Protein AF-A0A6M3X4H4-F1 (afdb_monomer_lite)

Radius of gyration: 15.51 Å; chains: 1; bounding box: 50×35×35 Å

Secondary structure (DSSP, 8-state):
----PPTT-EEEETTEEEEEES---TTPPBP--SEEEE-SSSS-EEEEE-TTEEEEEPPTT-SSEEEEEEEEEEEEEEEE-TTT--B-SSS--EEEEEEEEEEEEPPP--HHHHHHHHH--

Foldseek 3Di:
DDDDDDAQDWDDDQQKIKGFDPDDDPPFDWDPAQFQDDDPPFQKTKGKADDQKTWTADPPPPPFFGIKIQAQAKIKTAIAGNVPRHGPPPGDIDIDGGGIITIGGHDDDDPVVVVVVVVVD

Structure (mmCIF, N/CA/C/O backbone):
data_AF-A0A6M3X4H4-F1
#
_entry.id   AF-A0A6M3X4H4-F1
#
loop_
_atom_site.group_PDB
_atom_site.id
_atom_site.type_symbol
_atom_site.label_atom_id
_atom_site.label_alt_id
_atom_site.label_comp_id
_atom_site.label_asym_id
_atom_site.label_entity_id
_atom_site.label_seq_id
_atom_site.pdbx_PDB_ins_code
_atom_site.Cartn_x
_atom_site.Cartn_y
_atom_site.Cartn_z
_atom_site.occupancy
_atom_site.B_iso_or_equiv
_atom_site.auth_seq_id
_atom_site.auth_comp_id
_atom_site.auth_asym_id
_atom_site.auth_atom_id
_atom_site.pdbx_PDB_model_num
ATOM 1 N N . MET A 1 1 ? -21.745 -3.053 -8.195 1.00 44.62 1 MET A N 1
ATOM 2 C CA . MET A 1 1 ? -21.649 -4.230 -7.301 1.00 44.62 1 MET A CA 1
ATOM 3 C C . MET A 1 1 ? -20.704 -3.868 -6.159 1.00 44.62 1 MET A C 1
ATOM 5 O O . MET A 1 1 ? -19.577 -3.501 -6.449 1.00 44.62 1 MET A O 1
ATOM 9 N N . LYS A 1 2 ? 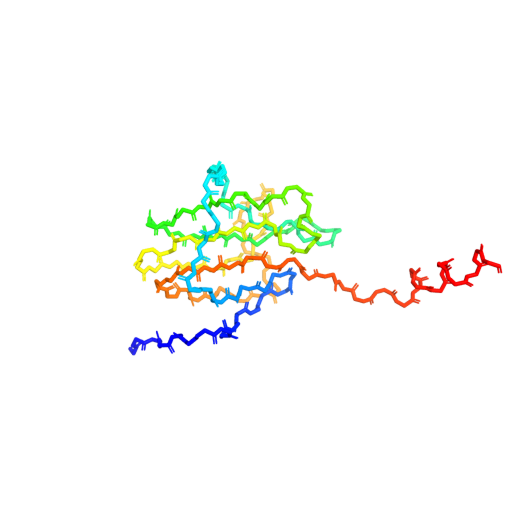-21.147 -3.848 -4.891 1.00 49.22 2 LYS A N 1
ATOM 10 C CA . LYS A 1 2 ? -20.246 -3.573 -3.752 1.00 49.22 2 LYS A CA 1
ATOM 11 C C . LYS A 1 2 ? -19.467 -4.855 -3.436 1.00 49.22 2 LYS A C 1
ATOM 13 O O . LYS A 1 2 ? -20.079 -5.820 -2.985 1.00 49.22 2 LYS A O 1
ATOM 18 N N . LEU A 1 3 ? -18.160 -4.882 -3.702 1.00 58.66 3 LEU A N 1
ATOM 19 C CA . LEU A 1 3 ? -17.274 -5.969 -3.271 1.00 58.66 3 LEU A CA 1
ATOM 20 C C . LEU A 1 3 ? -17.311 -6.055 -1.735 1.00 58.66 3 LEU A C 1
ATOM 22 O O . LEU A 1 3 ? -17.037 -5.069 -1.054 1.00 58.66 3 LEU A O 1
ATOM 26 N N . LYS A 1 4 ? -17.702 -7.209 -1.181 1.00 62.44 4 LYS A N 1
ATOM 27 C CA . LYS A 1 4 ? -17.718 -7.456 0.269 1.00 62.44 4 LYS A CA 1
ATOM 28 C C . LYS A 1 4 ? -16.486 -8.273 0.649 1.00 62.44 4 LYS A C 1
ATOM 30 O O . LYS A 1 4 ? -16.490 -9.479 0.435 1.00 62.44 4 LYS A O 1
ATOM 35 N N . PHE A 1 5 ? -15.482 -7.621 1.231 1.00 71.19 5 PHE A N 1
ATOM 36 C CA . PHE A 1 5 ? -14.277 -8.283 1.735 1.00 71.19 5 PHE A CA 1
ATOM 37 C C . PHE A 1 5 ? -14.506 -8.866 3.141 1.00 71.19 5 PHE A C 1
ATOM 39 O O . PHE A 1 5 ? -15.019 -8.181 4.036 1.00 71.19 5 PHE A O 1
ATOM 46 N N . LYS A 1 6 ? -14.100 -10.114 3.365 1.00 73.19 6 LYS A N 1
ATOM 47 C CA . LYS A 1 6 ? -14.022 -10.814 4.656 1.00 73.19 6 LYS A CA 1
ATOM 48 C C . LYS A 1 6 ? -12.597 -10.749 5.220 1.00 73.19 6 LYS A C 1
ATOM 50 O O . LYS A 1 6 ? -11.656 -10.403 4.518 1.00 73.19 6 LYS A O 1
ATOM 55 N N . LYS A 1 7 ? -12.44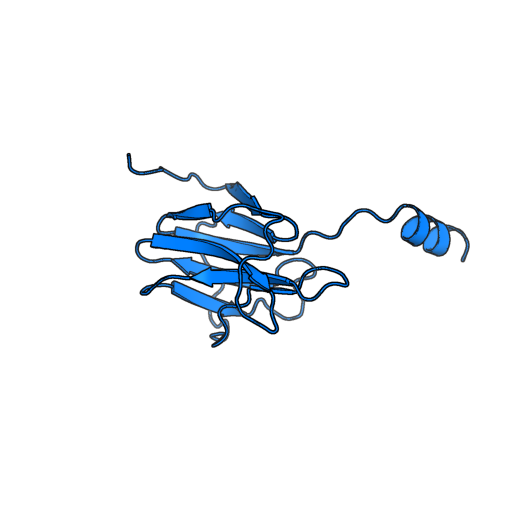7 -10.983 6.528 1.00 69.00 7 LYS A N 1
ATOM 56 C CA . LYS A 1 7 ? -11.123 -11.024 7.174 1.00 69.00 7 LYS A CA 1
ATOM 57 C C . LYS A 1 7 ? -10.259 -12.091 6.496 1.00 69.00 7 LYS A C 1
ATOM 59 O O . LYS A 1 7 ? -10.755 -13.193 6.277 1.00 69.00 7 LYS A O 1
ATOM 64 N N . GLY A 1 8 ? -9.005 -11.757 6.197 1.00 70.62 8 GLY A N 1
ATOM 65 C CA . GLY A 1 8 ? -8.101 -12.638 5.454 1.00 70.62 8 GLY A CA 1
ATOM 66 C C . GLY A 1 8 ? -8.302 -12.618 3.937 1.00 70.62 8 GLY A C 1
ATOM 67 O O . GLY A 1 8 ? -7.557 -13.291 3.233 1.00 70.62 8 GLY A O 1
ATOM 68 N N . ASP A 1 9 ? -9.263 -11.845 3.414 1.00 83.56 9 ASP A N 1
ATOM 69 C CA . ASP A 1 9 ? -9.307 -11.576 1.979 1.00 83.56 9 ASP A CA 1
ATOM 70 C C . ASP A 1 9 ? -8.082 -10.747 1.602 1.00 83.56 9 ASP A C 1
ATOM 7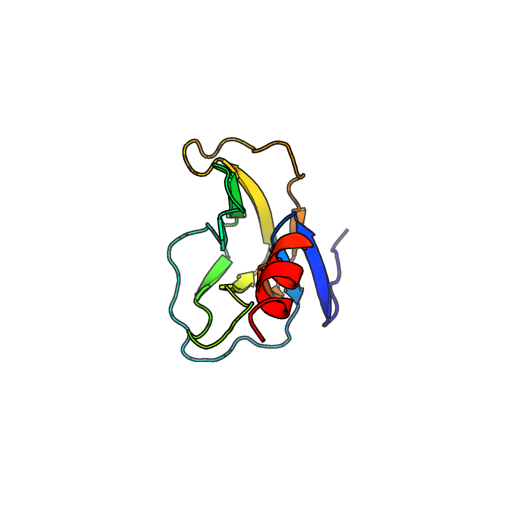2 O O . ASP A 1 9 ? -7.799 -9.704 2.210 1.00 83.56 9 ASP A O 1
ATOM 76 N N . CYS A 1 10 ? -7.385 -11.225 0.577 1.00 88.75 10 CYS A N 1
ATOM 77 C CA . CYS A 1 10 ? -6.150 -10.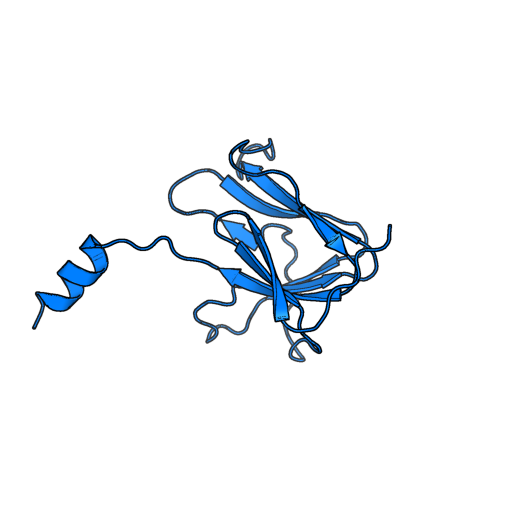635 0.111 1.00 88.75 10 CYS A CA 1
ATOM 78 C C . CYS A 1 10 ? -6.289 -10.091 -1.307 1.00 88.75 10 CYS A C 1
ATOM 80 O O . CYS A 1 10 ? -6.933 -10.694 -2.168 1.00 88.75 10 CYS A O 1
ATOM 82 N N . VAL A 1 11 ? -5.618 -8.975 -1.560 1.00 91.19 11 VAL A N 1
ATOM 83 C CA . VAL A 1 11 ? -5.401 -8.424 -2.896 1.00 91.19 11 VAL A CA 1
ATOM 84 C C . VAL A 1 11 ? -3.907 -8.368 -3.137 1.00 91.19 11 VAL A C 1
ATOM 86 O O . VAL A 1 11 ? -3.177 -7.787 -2.341 1.00 91.19 11 VAL A O 1
ATOM 89 N N . ARG A 1 12 ? -3.462 -8.965 -4.240 1.00 92.25 12 ARG A N 1
ATOM 90 C CA . ARG A 1 12 ? -2.060 -8.963 -4.645 1.00 92.25 12 ARG A CA 1
ATOM 91 C C . ARG A 1 12 ? -1.864 -8.096 -5.878 1.00 92.25 12 ARG A C 1
ATOM 93 O O . ARG A 1 12 ? -2.606 -8.240 -6.847 1.00 92.25 12 ARG A O 1
ATOM 100 N N . GLN A 1 13 ? -0.820 -7.280 -5.864 1.00 90.50 13 GLN A N 1
ATOM 101 C CA . GLN A 1 13 ? -0.288 -6.602 -7.036 1.00 90.50 13 GLN A CA 1
ATOM 102 C C . GLN A 1 13 ? 1.237 -6.676 -6.956 1.00 90.50 13 GLN A C 1
ATOM 104 O O . GLN A 1 13 ? 1.820 -5.974 -6.142 1.00 90.50 13 GLN A O 1
ATOM 109 N N . GLY A 1 14 ? 1.864 -7.547 -7.753 1.00 88.81 14 GLY A N 1
ATOM 110 C CA . GLY A 1 14 ? 3.324 -7.706 -7.779 1.00 88.81 14 GLY A CA 1
ATOM 111 C C . GLY A 1 14 ? 3.923 -7.995 -6.404 1.00 88.81 14 GLY A C 1
ATOM 112 O O . GLY A 1 14 ? 3.670 -9.067 -5.836 1.00 88.81 14 GLY A O 1
ATOM 113 N N . ASP A 1 15 ? 4.650 -6.996 -5.901 1.00 90.38 15 ASP A N 1
ATOM 114 C CA . ASP A 1 15 ? 5.437 -7.001 -4.664 1.00 90.38 15 ASP A CA 1
ATOM 115 C C . ASP A 1 15 ? 4.607 -6.634 -3.426 1.00 90.38 15 ASP A C 1
ATOM 117 O O . ASP A 1 15 ? 5.120 -6.584 -2.306 1.00 90.38 15 ASP A O 1
ATOM 121 N N . VAL A 1 16 ? 3.313 -6.356 -3.603 1.00 93.69 16 VAL A N 1
ATOM 122 C CA . VAL A 1 16 ? 2.401 -5.984 -2.520 1.00 93.69 16 VAL A CA 1
ATOM 123 C C . VAL A 1 16 ? 1.259 -6.976 -2.390 1.00 93.69 16 VAL A C 1
ATOM 125 O O . VAL A 1 16 ? 0.532 -7.269 -3.342 1.00 93.69 16 VAL A O 1
ATOM 128 N N . LEU A 1 17 ? 1.039 -7.416 -1.152 1.00 95.00 17 LEU A N 1
ATOM 129 C CA . LEU A 1 17 ? -0.153 -8.125 -0.715 1.00 95.00 17 LEU A CA 1
ATOM 130 C C . LEU A 1 17 ? -0.879 -7.289 0.347 1.00 95.00 17 LEU A C 1
ATOM 132 O O . LEU A 1 17 ? -0.374 -7.077 1.447 1.00 95.00 17 LEU A O 1
ATOM 136 N N . LEU A 1 18 ? -2.085 -6.827 0.030 1.00 96.06 18 LEU A N 1
ATOM 137 C CA . LEU A 1 18 ? -2.995 -6.214 0.992 1.00 96.06 18 LEU A CA 1
ATOM 138 C C . LEU A 1 18 ? -3.859 -7.299 1.617 1.00 96.06 18 LEU A C 1
ATOM 140 O O . LEU A 1 18 ? -4.626 -7.945 0.909 1.00 96.06 18 LEU A O 1
ATOM 144 N N . GLU A 1 19 ? -3.785 -7.467 2.931 1.00 95.44 19 GLU A N 1
ATOM 145 C CA . GLU A 1 19 ? -4.665 -8.374 3.673 1.00 95.44 19 GLU A CA 1
ATOM 146 C C . GLU A 1 19 ? -5.605 -7.553 4.552 1.00 95.44 19 GLU A C 1
ATOM 148 O O . GLU A 1 19 ? -5.159 -6.701 5.329 1.00 95.44 19 GLU A O 1
ATOM 153 N N . LYS A 1 20 ? -6.913 -7.810 4.450 1.00 94.88 20 LYS A N 1
ATOM 154 C CA . LYS A 1 20 ? -7.895 -7.161 5.324 1.00 94.88 20 LYS A CA 1
ATOM 155 C C . LYS A 1 20 ? -7.706 -7.609 6.777 1.00 94.88 20 LYS A C 1
ATOM 157 O O . LYS A 1 20 ? -7.752 -8.806 7.074 1.00 94.88 20 LYS A O 1
ATOM 162 N N . VAL A 1 21 ? -7.638 -6.638 7.685 1.00 94.38 21 VAL A N 1
ATOM 163 C CA . VAL A 1 21 ? -7.549 -6.838 9.140 1.00 94.38 21 VAL A CA 1
ATOM 164 C C . VAL A 1 21 ? -8.770 -6.255 9.852 1.00 94.38 21 VAL A C 1
ATOM 166 O O . VAL A 1 21 ? -9.446 -5.375 9.326 1.00 94.38 21 VAL A O 1
ATOM 169 N N . ASP A 1 22 ? -9.073 -6.752 11.053 1.00 93.69 22 ASP A N 1
ATOM 170 C CA . ASP A 1 22 ? -10.176 -6.203 11.859 1.00 93.69 22 ASP A CA 1
ATOM 171 C C . ASP A 1 22 ? -9.788 -4.867 12.500 1.00 93.69 22 ASP A C 1
ATOM 173 O O . ASP A 1 22 ? -10.614 -3.959 12.621 1.00 93.69 22 ASP A O 1
ATOM 177 N N . ASP A 1 23 ? -8.520 -4.743 12.898 1.00 93.88 23 ASP A N 1
ATOM 178 C CA . ASP A 1 23 ? -8.007 -3.549 13.546 1.00 93.88 23 ASP A CA 1
ATOM 179 C C . ASP A 1 23 ? -6.555 -3.250 13.172 1.00 93.88 23 ASP A C 1
ATOM 181 O O . ASP A 1 23 ? -5.805 -4.140 12.765 1.00 93.88 23 ASP A O 1
ATOM 185 N N . ILE A 1 24 ? -6.188 -1.977 13.307 1.00 94.62 24 ILE A N 1
ATOM 186 C CA . ILE A 1 24 ? -4.832 -1.470 13.095 1.00 94.62 24 ILE A CA 1
ATOM 187 C C . ILE A 1 24 ? -4.226 -1.196 14.476 1.00 94.62 24 ILE A C 1
ATOM 189 O O . ILE A 1 24 ? -4.925 -0.643 15.328 1.00 94.62 24 ILE A O 1
ATOM 193 N N . PRO A 1 25 ? -2.951 -1.554 14.724 1.00 92.62 25 PRO A N 1
ATOM 194 C CA . PRO A 1 25 ? -2.283 -1.218 15.976 1.00 92.62 25 PRO A CA 1
ATOM 195 C C . PRO A 1 25 ? -2.405 0.273 16.319 1.00 92.62 25 PRO A C 1
ATOM 197 O O . PRO A 1 25 ? -2.321 1.140 15.450 1.00 92.62 25 PRO A O 1
ATOM 200 N N . SER A 1 26 ? -2.594 0.583 17.600 1.00 88.75 26 SER A N 1
ATOM 201 C CA . SER A 1 26 ? -2.658 1.969 18.057 1.00 88.75 26 SER A CA 1
ATOM 202 C C . SER A 1 26 ? -1.274 2.628 18.044 1.00 88.75 26 SER A C 1
ATOM 204 O O . SER A 1 26 ? -0.245 1.961 18.137 1.00 88.75 26 SER A O 1
ATOM 206 N N . ASN A 1 27 ? -1.253 3.963 17.966 1.00 89.25 27 ASN A N 1
ATOM 207 C CA . ASN A 1 27 ? -0.041 4.794 18.038 1.00 89.25 27 ASN A CA 1
ATOM 208 C C . ASN A 1 27 ? 0.957 4.623 16.879 1.00 89.25 27 ASN A C 1
ATOM 210 O O . ASN A 1 27 ? 2.131 4.968 17.025 1.00 89.25 27 ASN A O 1
ATOM 214 N N . LEU A 1 28 ? 0.507 4.126 15.726 1.00 93.38 28 LEU A N 1
ATOM 215 C CA . LEU A 1 28 ? 1.316 4.169 14.511 1.00 93.38 28 LEU A CA 1
ATOM 216 C C . LEU A 1 28 ? 1.434 5.604 13.992 1.00 93.38 28 LEU A C 1
ATOM 218 O O . LEU A 1 28 ? 0.518 6.419 14.132 1.00 93.38 28 LEU A O 1
ATOM 222 N N . LYS A 1 29 ? 2.582 5.909 13.391 1.00 94.50 29 LYS A N 1
ATOM 223 C CA . LYS A 1 29 ? 2.837 7.215 12.786 1.00 94.50 29 LYS A CA 1
ATOM 224 C C . LYS A 1 29 ? 2.157 7.288 11.428 1.00 94.50 29 LYS A C 1
ATOM 226 O O . LYS A 1 29 ? 2.193 6.321 10.669 1.00 94.50 29 LYS A O 1
ATOM 231 N N . LYS A 1 30 ? 1.564 8.441 11.120 1.00 95.19 30 LYS A N 1
ATOM 232 C CA . LYS A 1 30 ? 1.077 8.728 9.770 1.00 95.19 30 LYS A CA 1
ATOM 233 C C . LYS A 1 30 ? 2.258 8.808 8.813 1.00 95.19 30 LYS A C 1
ATOM 235 O O . LYS A 1 30 ? 3.272 9.423 9.137 1.00 95.19 30 LYS A O 1
ATOM 240 N N . HIS A 1 31 ? 2.097 8.174 7.661 1.00 94.31 31 HIS A N 1
ATOM 241 C CA . HIS A 1 31 ? 3.021 8.261 6.549 1.00 94.31 31 HIS A CA 1
ATOM 242 C C . HIS A 1 31 ? 2.417 9.193 5.497 1.00 94.31 31 HIS A C 1
ATOM 244 O O . HIS A 1 31 ? 1.300 8.972 5.035 1.00 94.31 31 HIS A O 1
ATOM 250 N N . GLU A 1 32 ? 3.137 10.254 5.144 1.00 92.19 32 GLU A N 1
ATOM 251 C CA . GLU A 1 32 ? 2.630 11.277 4.217 1.00 92.19 32 GLU A CA 1
ATOM 252 C C . GLU A 1 32 ? 2.664 10.810 2.753 1.00 92.19 32 GLU A C 1
ATOM 254 O O . GLU A 1 32 ? 1.922 11.317 1.912 1.00 92.19 32 GLU A O 1
ATOM 259 N N . SER A 1 33 ? 3.518 9.835 2.428 1.00 93.88 33 SER A N 1
ATOM 260 C CA . SER A 1 33 ? 3.630 9.305 1.070 1.00 93.88 33 SER A CA 1
ATOM 261 C C . SER A 1 33 ? 2.526 8.299 0.755 1.00 93.88 33 SER A C 1
ATOM 263 O O . SER A 1 33 ? 2.106 7.511 1.604 1.00 93.88 33 SER A O 1
ATOM 265 N N . ARG A 1 34 ? 2.107 8.271 -0.513 1.00 95.50 34 ARG A N 1
ATOM 266 C CA . ARG A 1 34 ? 1.233 7.221 -1.060 1.00 95.50 34 ARG A CA 1
ATOM 267 C C . ARG A 1 34 ? 1.993 5.992 -1.545 1.00 95.50 34 ARG A C 1
ATOM 269 O O . ARG A 1 34 ? 1.366 4.967 -1.805 1.00 95.50 34 ARG A O 1
ATOM 276 N N . LEU A 1 35 ? 3.319 6.075 -1.647 1.00 95.69 35 LEU A N 1
ATOM 277 C CA . LEU A 1 35 ? 4.167 4.937 -1.988 1.00 95.69 35 LEU A CA 1
ATOM 278 C C . LEU A 1 35 ? 4.173 3.930 -0.834 1.00 95.69 35 LEU A C 1
ATOM 280 O O . LEU A 1 35 ? 4.666 4.226 0.250 1.00 95.69 35 LEU A O 1
ATOM 284 N N . LEU A 1 36 ? 3.662 2.729 -1.087 1.00 95.06 36 LEU A N 1
ATOM 285 C CA . LEU A 1 36 ? 3.622 1.646 -0.110 1.00 95.06 36 LEU A CA 1
ATOM 286 C C . LEU A 1 36 ? 4.889 0.800 -0.132 1.00 95.06 36 LEU A C 1
ATOM 288 O O . LEU A 1 36 ? 5.455 0.497 0.916 1.00 95.06 36 LEU A O 1
ATOM 292 N N . VAL A 1 37 ? 5.303 0.389 -1.329 1.00 93.69 37 VAL A N 1
ATOM 293 C CA . VAL A 1 37 ? 6.475 -0.456 -1.562 1.00 93.69 37 VAL A CA 1
ATOM 294 C C . VAL A 1 37 ? 7.106 -0.022 -2.879 1.00 93.69 37 VAL A C 1
ATOM 296 O O . VAL A 1 37 ? 6.428 0.028 -3.904 1.00 93.69 37 VAL A O 1
ATOM 299 N N . ALA A 1 38 ? 8.400 0.294 -2.847 1.00 91.56 38 ALA A N 1
ATOM 300 C CA . ALA A 1 38 ? 9.218 0.379 -4.052 1.00 91.56 38 ALA A CA 1
ATOM 301 C C . ALA A 1 38 ? 9.585 -1.042 -4.493 1.00 91.56 38 ALA A C 1
ATOM 303 O O . ALA A 1 38 ? 10.042 -1.833 -3.654 1.00 91.56 38 ALA A O 1
ATOM 304 N N . GLY A 1 39 ? 9.360 -1.354 -5.768 1.00 83.75 39 GLY A N 1
ATOM 305 C CA . GLY A 1 39 ? 9.600 -2.701 -6.269 1.00 83.75 39 GLY A CA 1
ATOM 306 C C . GLY A 1 39 ? 11.081 -3.035 -6.397 1.00 83.75 39 GLY A C 1
ATOM 307 O O . GLY A 1 39 ? 11.962 -2.177 -6.260 1.00 83.75 39 GLY A O 1
ATOM 308 N N . GLU A 1 40 ? 11.375 -4.318 -6.572 1.00 74.38 40 GLU A N 1
ATOM 309 C CA . GLU A 1 40 ? 12.748 -4.818 -6.527 1.00 74.38 40 GLU A CA 1
ATOM 310 C C . GLU A 1 40 ? 13.526 -4.450 -7.808 1.00 74.38 40 GLU A C 1
ATOM 312 O O . GLU A 1 40 ? 13.261 -4.920 -8.912 1.00 74.38 40 GLU A O 1
ATOM 317 N N . GLY A 1 41 ? 14.523 -3.570 -7.663 1.00 67.56 41 GLY A N 1
ATOM 318 C CA . GLY A 1 41 ? 15.547 -3.322 -8.686 1.00 67.56 41 GLY A CA 1
ATOM 319 C C . GLY A 1 41 ? 15.124 -2.503 -9.915 1.00 67.56 41 GLY A C 1
ATOM 320 O O . GLY A 1 41 ? 15.921 -2.384 -10.848 1.00 67.56 41 GLY A O 1
ATOM 321 N N . ARG A 1 42 ? 13.920 -1.914 -9.946 1.00 75.56 42 ARG A N 1
ATOM 322 C CA . ARG A 1 42 ? 13.436 -1.065 -11.055 1.00 75.56 42 ARG A CA 1
ATOM 323 C C . ARG A 1 42 ? 12.782 0.224 -10.553 1.00 75.56 42 ARG A C 1
ATOM 325 O O . ARG A 1 42 ? 12.371 0.319 -9.403 1.00 75.56 42 ARG A O 1
ATOM 332 N N . ASP A 1 43 ? 12.675 1.221 -11.434 1.00 88.31 43 ASP A N 1
ATOM 333 C CA . ASP A 1 43 ? 11.951 2.479 -11.189 1.00 88.31 43 ASP A CA 1
ATOM 334 C C . ASP A 1 43 ? 10.430 2.261 -11.247 1.00 88.31 43 ASP A C 1
ATOM 336 O O . ASP A 1 43 ? 9.734 2.804 -12.101 1.00 88.31 43 ASP A O 1
ATOM 340 N N . HIS A 1 44 ? 9.912 1.409 -10.366 1.00 90.50 44 HIS A N 1
ATOM 341 C CA . HIS A 1 44 ? 8.484 1.196 -10.185 1.00 90.50 44 HIS A CA 1
ATOM 342 C C . HIS A 1 44 ? 8.125 1.051 -8.704 1.00 90.50 44 HIS A C 1
ATOM 344 O O . HIS A 1 44 ? 8.962 0.742 -7.854 1.00 90.50 44 HIS A O 1
ATOM 350 N N . GLY A 1 45 ? 6.871 1.322 -8.374 1.00 93.75 45 GLY A N 1
ATOM 351 C CA . GLY A 1 45 ? 6.363 1.269 -7.016 1.00 93.75 45 GLY A CA 1
ATOM 352 C C . GLY A 1 45 ? 4.859 1.057 -6.981 1.00 93.75 45 GLY A C 1
ATOM 353 O O . GLY A 1 45 ? 4.139 1.296 -7.955 1.00 93.75 45 GLY A O 1
ATOM 354 N N . HIS A 1 46 ? 4.398 0.604 -5.826 1.00 95.06 46 HIS A N 1
ATOM 355 C CA . HIS A 1 46 ? 2.996 0.357 -5.539 1.00 95.06 46 HIS A CA 1
ATOM 356 C C . HIS A 1 46 ? 2.430 1.500 -4.707 1.00 95.06 46 HIS A C 1
ATOM 358 O O . HIS A 1 46 ? 2.912 1.761 -3.603 1.00 95.06 46 HIS A O 1
ATOM 364 N N . PHE A 1 47 ? 1.405 2.167 -5.226 1.00 96.75 47 PHE A N 1
ATOM 365 C CA . PHE A 1 47 ? 0.836 3.385 -4.657 1.00 96.75 47 PHE A CA 1
ATOM 366 C C . PHE A 1 47 ? -0.618 3.176 -4.250 1.00 96.75 47 PHE A C 1
ATOM 368 O O . PHE A 1 47 ? -1.367 2.497 -4.953 1.00 96.75 47 PHE A O 1
ATOM 375 N N . ILE A 1 48 ? -1.024 3.766 -3.124 1.00 97.44 48 ILE A N 1
ATOM 376 C CA . ILE A 1 48 ? -2.429 3.805 -2.706 1.00 97.44 48 ILE A CA 1
ATOM 377 C C . ILE A 1 48 ? -3.044 5.182 -2.971 1.00 97.44 48 ILE A C 1
ATOM 379 O O . ILE A 1 48 ? -2.754 6.169 -2.291 1.00 97.44 48 ILE A O 1
ATOM 383 N N . GLU A 1 49 ? -3.965 5.232 -3.924 1.00 96.75 49 GLU A N 1
ATOM 384 C CA . GLU A 1 49 ? -4.629 6.464 -4.343 1.00 96.75 49 GLU A CA 1
ATOM 385 C C . GLU A 1 49 ? -6.074 6.521 -3.850 1.00 96.75 49 GLU A C 1
ATOM 387 O O . GLU A 1 49 ? -6.793 5.524 -3.819 1.00 96.75 49 GLU A O 1
ATOM 392 N N . GLY A 1 50 ? -6.510 7.703 -3.416 1.00 93.38 50 GLY A N 1
ATOM 393 C CA . GLY A 1 50 ? -7.856 7.916 -2.885 1.00 93.38 50 GLY A CA 1
ATOM 394 C C . GLY A 1 50 ? -7.929 9.074 -1.895 1.00 93.38 50 GLY A C 1
ATOM 395 O O . GLY A 1 50 ? -6.981 9.329 -1.145 1.00 93.38 50 GLY A O 1
ATOM 396 N N . GLU A 1 51 ? -9.076 9.756 -1.891 1.00 89.12 51 GLU A N 1
ATOM 397 C CA . GLU A 1 51 ? -9.321 10.957 -1.079 1.00 89.12 51 GLU A CA 1
ATOM 398 C C . GLU A 1 51 ? -9.353 10.652 0.429 1.00 89.12 51 GLU A C 1
ATOM 400 O O . GLU A 1 51 ? -8.752 11.380 1.211 1.00 89.12 51 GLU A O 1
ATOM 405 N N . ASP A 1 52 ? -9.981 9.540 0.832 1.00 92.69 52 ASP A N 1
ATOM 406 C CA . ASP A 1 52 ? -10.181 9.166 2.241 1.00 92.69 52 ASP A CA 1
ATOM 407 C C . ASP A 1 52 ? -9.354 7.915 2.622 1.00 92.69 52 ASP A C 1
ATOM 409 O O . ASP A 1 52 ? -9.912 6.860 2.960 1.00 92.69 52 ASP A O 1
ATOM 413 N N . VAL A 1 53 ? -8.022 8.019 2.531 1.00 96.25 53 VAL A N 1
ATOM 414 C CA . VAL A 1 53 ? -7.068 6.952 2.890 1.00 96.25 53 VAL A CA 1
ATOM 415 C C . VAL A 1 53 ? -6.028 7.481 3.866 1.00 96.25 53 VAL A C 1
ATOM 417 O O . VAL A 1 53 ? -5.314 8.432 3.553 1.00 96.25 53 VAL A O 1
ATOM 420 N N . GLU A 1 54 ? -5.901 6.832 5.022 1.00 96.75 54 GLU A N 1
ATOM 421 C CA . GLU A 1 54 ? -4.774 7.056 5.928 1.00 96.75 54 GLU A CA 1
ATOM 422 C C . GLU A 1 54 ? -3.733 5.947 5.755 1.00 96.75 54 GLU A C 1
ATOM 424 O O . GLU A 1 54 ? -4.066 4.761 5.829 1.00 96.75 54 GLU A O 1
ATOM 429 N N . VAL A 1 55 ? -2.476 6.343 5.540 1.00 97.62 55 VAL A N 1
ATOM 430 C CA . VAL A 1 55 ? -1.319 5.443 5.493 1.00 97.62 55 VAL A CA 1
ATOM 431 C C . VAL A 1 55 ? -0.570 5.565 6.815 1.00 97.62 55 VAL A C 1
ATOM 433 O O . VAL A 1 55 ? -0.287 6.668 7.286 1.00 97.62 55 VAL A O 1
ATOM 436 N N . LEU A 1 56 ? -0.282 4.429 7.439 1.00 97.25 56 LEU A N 1
ATOM 437 C CA . LEU A 1 56 ? 0.369 4.343 8.741 1.00 97.25 56 LEU A CA 1
ATOM 438 C C . LEU A 1 56 ? 1.614 3.465 8.626 1.00 97.25 56 LEU A C 1
ATOM 440 O O . LEU A 1 56 ? 1.550 2.376 8.056 1.00 97.25 56 LEU A O 1
ATOM 444 N N . GLU A 1 57 ? 2.738 3.919 9.171 1.00 95.38 57 GLU A N 1
ATOM 445 C CA . GLU A 1 57 ? 3.988 3.152 9.168 1.00 95.38 57 GLU A CA 1
ATOM 446 C C . GLU A 1 57 ? 3.861 1.926 10.071 1.00 95.38 57 GLU A C 1
ATOM 448 O O . GLU A 1 57 ? 3.376 2.015 11.204 1.00 95.38 57 GLU A O 1
ATOM 453 N N . ALA A 1 58 ? 4.310 0.770 9.582 1.00 93.38 58 ALA A N 1
ATOM 454 C CA . ALA A 1 58 ? 4.414 -0.403 10.431 1.00 93.38 58 ALA A CA 1
ATOM 455 C C . ALA A 1 58 ? 5.516 -0.215 11.498 1.00 93.38 58 ALA A C 1
ATOM 457 O O . ALA A 1 58 ? 6.507 0.481 11.263 1.00 93.38 58 ALA A O 1
ATOM 458 N N . PRO A 1 59 ? 5.387 -0.851 12.676 1.00 89.88 59 PRO A N 1
ATOM 459 C CA . PRO A 1 59 ? 6.456 -0.880 13.669 1.00 89.88 59 PRO A CA 1
ATOM 460 C C . PRO A 1 59 ? 7.758 -1.443 13.087 1.00 89.88 59 PRO A C 1
ATOM 462 O O . PRO A 1 59 ? 7.721 -2.423 12.344 1.00 89.88 59 PRO A O 1
ATOM 465 N N . SER A 1 60 ? 8.907 -0.891 13.488 1.00 81.81 60 SER A N 1
ATOM 466 C CA . SER A 1 60 ? 10.236 -1.224 12.938 1.00 81.81 60 SER A CA 1
ATOM 467 C C . SER A 1 60 ? 10.643 -2.699 13.059 1.00 81.81 60 SER A C 1
ATOM 469 O O . SER A 1 60 ? 11.562 -3.137 12.381 1.00 81.81 60 SER A O 1
ATOM 471 N N . ASN A 1 61 ? 9.987 -3.465 13.931 1.00 83.19 61 ASN A N 1
ATOM 472 C CA . ASN A 1 61 ? 10.196 -4.902 14.117 1.00 83.19 61 ASN A CA 1
ATOM 473 C C . ASN A 1 61 ? 9.287 -5.777 13.230 1.00 83.19 61 ASN A C 1
ATOM 475 O O . ASN A 1 61 ? 9.249 -6.992 13.416 1.00 83.19 61 ASN A O 1
ATOM 479 N N . SER A 1 62 ? 8.528 -5.185 12.307 1.00 84.19 62 SER A N 1
ATOM 480 C CA . SER A 1 62 ? 7.660 -5.917 11.385 1.00 84.19 62 SER A CA 1
ATOM 481 C C . SER A 1 62 ? 8.437 -6.273 10.121 1.00 84.19 62 SER A C 1
ATOM 483 O O . SER A 1 62 ? 8.581 -5.445 9.233 1.00 84.19 62 SER A O 1
ATOM 485 N N . GLU A 1 63 ? 8.930 -7.506 10.040 1.00 82.88 63 GLU A N 1
ATOM 486 C CA . GLU A 1 63 ? 9.827 -7.951 8.961 1.00 82.88 63 GLU A CA 1
ATOM 487 C C . GLU A 1 63 ? 9.224 -7.787 7.554 1.00 82.88 63 GLU A C 1
ATOM 489 O O . GLU A 1 63 ? 9.888 -7.293 6.650 1.00 82.88 63 GLU A O 1
ATOM 494 N N . PHE A 1 64 ? 7.942 -8.128 7.382 1.00 89.25 64 PHE A N 1
ATOM 495 C CA . PHE A 1 64 ? 7.279 -8.117 6.070 1.00 89.25 64 PHE A CA 1
ATOM 496 C C . PHE A 1 64 ? 6.166 -7.078 5.939 1.00 89.25 64 PHE A C 1
ATOM 498 O O . PHE A 1 64 ? 5.634 -6.888 4.849 1.00 89.25 64 PHE A O 1
ATOM 505 N N . ILE A 1 65 ? 5.758 -6.429 7.031 1.00 94.38 65 ILE A N 1
ATOM 506 C CA . ILE A 1 65 ? 4.665 -5.452 6.988 1.00 94.38 65 ILE A CA 1
ATOM 507 C C . ILE A 1 65 ? 5.287 -4.079 6.789 1.00 94.38 65 ILE A C 1
ATOM 509 O O . ILE A 1 65 ? 5.992 -3.601 7.670 1.00 94.38 65 ILE A O 1
ATOM 513 N N . SER A 1 66 ? 5.008 -3.439 5.657 1.00 94.50 66 SER A N 1
ATOM 514 C CA . SER A 1 66 ? 5.516 -2.093 5.378 1.00 94.50 66 SER A CA 1
ATOM 515 C C . SER A 1 66 ? 4.629 -1.015 6.003 1.00 94.50 66 SER A C 1
ATOM 517 O O . SER A 1 66 ? 5.115 -0.052 6.588 1.00 94.50 66 SER A O 1
ATOM 519 N N . HIS A 1 67 ? 3.309 -1.182 5.884 1.00 97.06 67 HIS A N 1
ATOM 520 C CA . HIS A 1 67 ? 2.324 -0.154 6.213 1.00 97.06 67 HIS A CA 1
ATOM 521 C C . HIS A 1 67 ? 1.005 -0.771 6.692 1.00 97.06 67 HIS A C 1
ATOM 523 O O . HIS A 1 67 ? 0.718 -1.945 6.446 1.00 97.06 67 HIS A O 1
ATOM 529 N N . TYR A 1 68 ? 0.166 0.049 7.314 1.00 97.56 68 TYR A N 1
ATOM 530 C CA . TYR A 1 68 ? -1.259 -0.200 7.509 1.00 97.56 68 TYR A CA 1
ATOM 531 C C . TYR A 1 68 ? -2.070 0.868 6.780 1.00 97.56 68 TYR A C 1
ATOM 533 O O . TYR A 1 68 ? -1.651 2.022 6.699 1.00 97.56 68 TYR A O 1
ATOM 541 N N . LEU A 1 69 ? -3.231 0.480 6.257 1.00 97.56 69 LEU A N 1
ATOM 542 C CA . LEU A 1 69 ? -4.137 1.363 5.527 1.00 97.56 69 LEU A CA 1
ATOM 543 C C . LEU A 1 69 ? -5.488 1.406 6.223 1.00 97.56 69 LEU A C 1
ATOM 545 O O . LEU A 1 69 ? -6.081 0.356 6.472 1.00 97.56 69 LEU A O 1
ATOM 549 N N . ASP A 1 70 ? -6.003 2.606 6.458 1.00 97.19 70 ASP A N 1
ATOM 550 C CA . ASP A 1 70 ? -7.398 2.829 6.832 1.00 97.19 70 ASP A CA 1
ATOM 551 C C . ASP A 1 70 ? -8.118 3.520 5.666 1.00 97.19 70 ASP A C 1
ATOM 553 O O . ASP A 1 70 ? -8.030 4.735 5.478 1.00 97.19 70 ASP A O 1
ATOM 557 N N . VAL A 1 71 ? -8.792 2.718 4.837 1.00 96.50 71 VAL A N 1
ATOM 558 C CA . VAL A 1 71 ? -9.559 3.183 3.676 1.00 96.50 71 VAL A CA 1
ATOM 559 C C . VAL A 1 71 ? -11.005 3.391 4.107 1.00 96.50 71 VAL A C 1
ATOM 561 O O . VAL A 1 71 ? -11.729 2.427 4.364 1.00 96.50 71 VAL A O 1
ATOM 564 N N . LYS A 1 72 ? -11.484 4.639 4.144 1.00 94.81 72 LYS A N 1
ATOM 565 C CA . LYS A 1 72 ? -12.840 4.918 4.657 1.00 94.81 72 LYS A CA 1
ATOM 566 C C . LYS A 1 72 ? -13.943 4.510 3.690 1.00 94.81 72 LYS A C 1
ATOM 568 O O . LYS A 1 72 ? -14.988 4.018 4.114 1.00 94.81 72 LYS A O 1
ATOM 573 N N . LYS A 1 73 ? -13.735 4.729 2.389 1.00 92.25 73 LYS A N 1
ATOM 574 C CA . LYS A 1 73 ? -14.753 4.469 1.355 1.00 92.25 73 LYS A CA 1
ATOM 575 C C . LYS A 1 73 ? -14.215 3.633 0.210 1.00 92.25 73 LYS A C 1
ATOM 577 O O . LYS A 1 73 ? -14.792 2.591 -0.106 1.00 92.25 73 LYS A O 1
ATOM 582 N N . TYR A 1 74 ? -13.161 4.121 -0.430 1.00 94.38 74 TYR A N 1
ATOM 583 C CA . TYR A 1 74 ? -12.629 3.554 -1.657 1.00 94.38 74 TYR A CA 1
ATOM 584 C C . TYR A 1 74 ? -11.225 4.095 -1.922 1.00 94.38 74 TYR A C 1
ATOM 586 O O . TYR A 1 74 ? -10.950 5.258 -1.627 1.00 94.38 74 TYR A O 1
ATOM 594 N N . ALA A 1 75 ? -10.382 3.250 -2.500 1.00 96.81 75 ALA A N 1
ATOM 595 C CA . ALA A 1 75 ? -9.053 3.584 -2.976 1.00 96.81 75 ALA A CA 1
ATOM 596 C C . ALA A 1 75 ? -8.702 2.740 -4.211 1.00 96.81 75 ALA A C 1
ATOM 598 O O . ALA A 1 75 ? -9.418 1.798 -4.563 1.00 96.81 75 ALA A O 1
ATOM 599 N N . THR A 1 76 ? -7.583 3.047 -4.851 1.00 96.50 76 THR A N 1
ATOM 600 C CA . THR A 1 76 ? -6.973 2.243 -5.908 1.00 96.50 76 THR A CA 1
ATOM 601 C C . THR A 1 76 ? -5.539 1.905 -5.545 1.00 96.50 76 THR A C 1
ATOM 603 O O . THR A 1 76 ? -4.791 2.753 -5.072 1.00 96.50 76 THR A O 1
ATOM 606 N N . LEU A 1 77 ? -5.160 0.647 -5.759 1.00 96.50 77 LEU A N 1
ATOM 607 C CA . LEU A 1 77 ? -3.774 0.208 -5.687 1.00 96.50 77 LEU A CA 1
ATOM 608 C C . LEU A 1 77 ? -3.182 0.263 -7.099 1.00 96.50 77 LEU A C 1
ATOM 610 O O . LEU A 1 77 ? -3.620 -0.469 -7.994 1.00 96.50 77 LEU A O 1
ATOM 614 N N . GLU A 1 78 ? -2.224 1.155 -7.305 1.00 95.81 78 GLU A N 1
ATOM 615 C CA . GLU A 1 78 ? -1.632 1.470 -8.603 1.00 95.81 78 GLU A CA 1
ATOM 616 C C . GLU A 1 78 ? -0.181 1.010 -8.684 1.00 95.81 78 GLU A C 1
ATOM 618 O O . GLU A 1 78 ? 0.560 1.089 -7.709 1.00 95.81 78 GLU A O 1
ATOM 623 N N . HIS A 1 79 ? 0.221 0.547 -9.868 1.00 94.12 79 HIS A N 1
ATOM 624 C CA . HIS A 1 79 ? 1.600 0.178 -10.157 1.00 94.12 79 HIS A CA 1
ATOM 625 C C . HIS A 1 79 ? 2.187 1.192 -11.139 1.00 94.12 79 HIS A C 1
ATOM 627 O O . HIS A 1 79 ? 1.949 1.116 -12.350 1.00 94.12 79 HIS A O 1
ATOM 633 N N . ASN A 1 80 ? 2.940 2.148 -10.599 1.00 94.88 80 ASN A N 1
ATOM 634 C CA . ASN A 1 80 ? 3.437 3.313 -11.324 1.00 94.88 80 ASN A CA 1
ATOM 635 C C . ASN A 1 80 ? 4.964 3.396 -11.222 1.00 94.88 80 ASN A C 1
ATOM 637 O O . ASN A 1 80 ? 5.574 2.863 -10.299 1.00 94.88 80 ASN A O 1
ATOM 641 N N . GLN A 1 81 ? 5.590 4.078 -12.171 1.00 94.19 81 GLN A N 1
ATOM 642 C CA . GLN A 1 81 ? 6.994 4.449 -12.103 1.00 94.19 81 GLN A CA 1
ATOM 643 C C . GLN A 1 81 ? 7.201 5.482 -11.000 1.00 94.19 81 GLN A C 1
ATOM 645 O O . GLN A 1 81 ? 6.422 6.431 -10.898 1.00 94.19 81 GLN A O 1
ATOM 650 N N . ILE A 1 82 ? 8.251 5.331 -10.190 1.00 92.38 82 ILE A N 1
ATOM 651 C CA . ILE A 1 82 ? 8.491 6.241 -9.061 1.00 92.38 82 ILE A CA 1
ATOM 652 C C . ILE A 1 82 ? 8.924 7.613 -9.580 1.00 92.38 82 ILE A C 1
ATOM 654 O O . ILE A 1 82 ? 8.443 8.634 -9.092 1.00 92.38 82 ILE A O 1
ATOM 658 N N . SER A 1 83 ? 9.802 7.650 -10.585 1.00 92.38 83 SER A N 1
ATOM 659 C CA . SER A 1 83 ? 10.357 8.905 -11.095 1.00 92.38 83 SER A CA 1
ATOM 660 C C . SER A 1 83 ? 9.358 9.754 -11.888 1.00 92.38 83 SER A C 1
ATOM 662 O O . SER A 1 83 ? 9.424 10.982 -11.836 1.00 92.38 83 SER A O 1
ATOM 664 N N . THR A 1 84 ? 8.436 9.120 -12.623 1.00 92.62 84 THR A N 1
ATOM 665 C CA . THR A 1 84 ? 7.520 9.817 -13.543 1.00 92.62 84 THR A CA 1
ATOM 666 C C . THR A 1 84 ? 6.062 9.818 -13.087 1.00 92.62 84 THR A C 1
ATOM 668 O O . THR A 1 84 ? 5.273 10.610 -13.600 1.00 92.62 84 THR A O 1
ATOM 671 N N . GLY A 1 85 ? 5.676 8.916 -12.179 1.00 91.06 85 GLY A N 1
ATOM 672 C CA . GLY A 1 85 ? 4.279 8.651 -11.824 1.00 91.06 85 GLY A CA 1
ATOM 673 C C . GLY A 1 85 ? 3.464 7.968 -12.930 1.00 91.06 85 GLY A C 1
ATOM 674 O O . GLY A 1 85 ? 2.278 7.709 -12.741 1.00 91.06 85 GLY A O 1
ATOM 675 N N . ALA A 1 86 ? 4.057 7.668 -14.091 1.00 92.62 86 ALA A N 1
ATOM 676 C CA . ALA A 1 86 ? 3.357 7.005 -15.186 1.00 92.62 86 ALA A CA 1
ATOM 677 C C . ALA A 1 86 ? 3.109 5.519 -14.866 1.00 92.62 86 ALA A C 1
ATOM 679 O O . ALA A 1 86 ? 3.920 4.911 -14.171 1.00 92.62 86 ALA A O 1
ATOM 680 N N . PRO A 1 87 ? 2.059 4.879 -15.412 1.00 90.56 87 PRO A N 1
ATOM 681 C CA . PRO A 1 87 ? 1.829 3.452 -15.195 1.00 90.56 87 PRO A CA 1
ATOM 682 C C . PRO A 1 87 ? 3.034 2.597 -15.606 1.00 90.56 87 PRO A C 1
ATOM 684 O O . PRO A 1 87 ? 3.525 2.713 -16.732 1.00 90.56 87 PRO A O 1
ATOM 687 N N . ALA A 1 88 ? 3.461 1.683 -14.730 1.00 87.00 88 ALA A N 1
ATOM 688 C CA . ALA A 1 88 ? 4.554 0.744 -15.000 1.00 87.00 88 ALA A CA 1
ATOM 689 C C . ALA A 1 88 ? 4.149 -0.374 -15.986 1.00 87.00 88 ALA A C 1
ATOM 691 O O . ALA A 1 88 ? 5.000 -1.068 -16.529 1.00 87.00 88 ALA A O 1
ATOM 692 N N . LYS A 1 89 ? 2.844 -0.524 -16.271 1.00 85.25 89 LYS A N 1
ATOM 693 C CA . LYS A 1 89 ? 2.232 -1.463 -17.242 1.00 85.25 89 LYS A CA 1
ATOM 694 C C . LYS A 1 89 ? 2.409 -2.960 -16.954 1.00 85.25 89 LYS A C 1
ATOM 696 O O . LYS A 1 89 ? 1.867 -3.769 -17.700 1.00 85.25 89 LYS A O 1
ATOM 701 N N . GLU A 1 90 ? 3.090 -3.345 -15.877 1.00 80.75 90 GLU A N 1
ATOM 702 C CA . GLU A 1 90 ? 3.241 -4.761 -15.495 1.00 80.75 90 GLU A CA 1
ATOM 703 C C . GLU A 1 90 ? 1.989 -5.294 -14.775 1.00 80.75 90 GLU A C 1
ATOM 705 O O . GLU A 1 90 ? 1.639 -6.471 -14.890 1.00 80.75 90 GLU A O 1
ATOM 710 N N . HIS A 1 91 ? 1.271 -4.421 -14.060 1.00 83.00 91 HIS A N 1
ATOM 711 C CA . HIS A 1 91 ? 0.068 -4.775 -13.308 1.00 83.00 91 HIS A CA 1
ATOM 712 C C . HIS A 1 91 ? -1.052 -3.765 -13.537 1.00 83.00 91 HIS A C 1
ATOM 714 O O . HIS A 1 91 ? -0.810 -2.581 -13.762 1.00 83.00 91 HIS A O 1
ATOM 720 N N . HIS A 1 92 ? -2.291 -4.246 -13.460 1.00 88.12 92 HIS A N 1
ATOM 721 C CA . HIS A 1 92 ? -3.473 -3.398 -13.560 1.00 88.12 92 HIS A CA 1
ATOM 722 C C . HIS A 1 92 ? -3.777 -2.743 -12.213 1.00 88.12 92 HIS A C 1
ATOM 724 O O . HIS A 1 92 ? -3.522 -3.333 -11.159 1.00 88.12 92 HIS A O 1
ATOM 730 N N . THR A 1 93 ? -4.369 -1.552 -12.258 1.00 93.06 93 THR A N 1
ATOM 731 C CA . THR A 1 93 ? -4.940 -0.889 -11.084 1.00 93.06 93 THR A CA 1
ATOM 732 C C . THR A 1 93 ? -5.986 -1.781 -10.428 1.00 93.06 93 THR A C 1
ATOM 734 O O . THR A 1 93 ? -6.872 -2.305 -11.109 1.00 93.06 93 THR A O 1
ATOM 737 N N . ILE A 1 94 ? -5.908 -1.934 -9.105 1.00 94.00 94 ILE A N 1
ATOM 738 C CA . ILE A 1 94 ? -6.853 -2.761 -8.353 1.00 94.00 94 ILE A CA 1
ATOM 739 C C . ILE A 1 94 ? -7.751 -1.873 -7.484 1.00 94.00 94 ILE A C 1
ATOM 741 O O . ILE A 1 94 ? -7.234 -1.108 -6.670 1.00 94.00 94 ILE A O 1
ATOM 745 N N . PRO A 1 95 ? -9.087 -1.964 -7.614 1.00 93.88 95 PRO A N 1
ATOM 746 C CA . PRO A 1 95 ? -10.005 -1.256 -6.730 1.00 93.88 95 PRO A CA 1
ATOM 747 C C . PRO A 1 95 ? -9.942 -1.831 -5.311 1.00 93.88 95 PRO A C 1
ATOM 749 O O . PRO A 1 95 ? -10.158 -3.028 -5.104 1.00 93.88 95 PRO A O 1
ATOM 752 N N . ILE A 1 96 ? -9.714 -0.966 -4.326 1.00 94.62 96 ILE A N 1
ATOM 753 C CA . ILE A 1 96 ? -9.653 -1.313 -2.906 1.00 94.62 96 ILE A CA 1
ATOM 754 C C . ILE A 1 96 ? -10.895 -0.739 -2.211 1.00 94.62 96 ILE A C 1
ATOM 756 O O . ILE A 1 96 ? -11.050 0.481 -2.114 1.00 94.62 96 ILE A O 1
ATOM 760 N N . PRO A 1 97 ? -11.834 -1.582 -1.749 1.00 93.31 97 PRO A N 1
ATOM 761 C CA . PRO A 1 97 ? -13.004 -1.094 -1.032 1.00 93.31 97 PRO A CA 1
ATOM 762 C C . PRO A 1 97 ? -12.633 -0.569 0.359 1.00 93.31 97 PRO A C 1
ATOM 764 O O . PRO A 1 97 ? -11.579 -0.880 0.902 1.00 93.31 97 PRO A O 1
ATOM 767 N N . GLY A 1 98 ? -13.541 0.199 0.965 1.00 94.31 98 GLY A N 1
ATOM 768 C CA . GLY A 1 98 ? -13.368 0.695 2.326 1.00 94.31 98 GLY A CA 1
ATOM 769 C C . GLY A 1 98 ? -13.159 -0.430 3.342 1.00 94.31 98 GLY A C 1
ATOM 770 O O . GLY A 1 98 ? -14.035 -1.287 3.531 1.00 94.31 98 GLY A O 1
ATOM 771 N N . ASN A 1 99 ? -11.986 -0.434 3.973 1.00 96.12 99 ASN A N 1
ATOM 772 C CA . ASN A 1 99 ? -11.619 -1.310 5.074 1.00 96.12 99 ASN A CA 1
ATOM 773 C C . ASN A 1 99 ? -10.267 -0.937 5.693 1.00 96.12 99 ASN A C 1
ATOM 775 O O . ASN A 1 99 ? -9.578 -0.032 5.226 1.00 96.12 99 ASN A O 1
ATOM 779 N N . LYS A 1 100 ? -9.885 -1.700 6.720 1.00 96.75 100 LYS A N 1
ATOM 780 C CA . LYS A 1 100 ? -8.538 -1.700 7.279 1.00 96.75 100 LYS A CA 1
ATOM 781 C C . LYS A 1 100 ? -7.707 -2.815 6.653 1.00 96.75 100 LYS A C 1
ATOM 783 O O . LYS A 1 100 ? -8.176 -3.949 6.528 1.00 96.75 100 LYS A O 1
ATOM 788 N N . TYR A 1 101 ? -6.468 -2.505 6.298 1.00 97.06 101 TYR A N 1
ATOM 789 C CA . TYR A 1 101 ? -5.551 -3.447 5.665 1.00 97.06 101 TYR A CA 1
ATOM 790 C C . TYR A 1 101 ? -4.169 -3.371 6.303 1.00 97.06 101 TYR A C 1
ATOM 792 O O . TYR A 1 101 ? -3.728 -2.296 6.708 1.00 97.06 101 TYR A O 1
ATOM 800 N N . LYS A 1 102 ? -3.464 -4.502 6.340 1.00 96.50 102 LYS A N 1
ATOM 801 C CA . LYS A 1 102 ? -2.001 -4.505 6.451 1.00 96.50 102 LYS A CA 1
ATOM 802 C C . LYS A 1 102 ? -1.405 -4.675 5.056 1.00 96.50 102 LYS A C 1
ATOM 804 O O . LYS A 1 102 ? -1.940 -5.427 4.239 1.00 96.50 102 LYS A O 1
ATOM 809 N N . VAL A 1 103 ? -0.312 -3.970 4.802 1.00 96.94 103 VAL A N 1
ATOM 810 C CA . VAL A 1 103 ? 0.459 -4.040 3.562 1.00 96.94 103 VAL A CA 1
ATOM 811 C C . VAL A 1 103 ? 1.647 -4.953 3.805 1.00 96.94 103 VAL A C 1
ATOM 813 O O . VAL A 1 103 ? 2.532 -4.618 4.590 1.00 96.94 103 VAL A O 1
ATOM 816 N N . ILE A 1 104 ? 1.649 -6.109 3.155 1.00 95.00 104 ILE A N 1
ATOM 817 C CA . ILE A 1 104 ? 2.739 -7.075 3.215 1.00 95.00 104 ILE A CA 1
ATOM 818 C C . ILE A 1 104 ? 3.599 -6.898 1.963 1.00 95.00 104 ILE A C 1
ATOM 820 O O . ILE A 1 104 ? 3.092 -7.022 0.845 1.00 95.00 104 ILE A O 1
ATOM 824 N N . ARG A 1 105 ? 4.892 -6.632 2.157 1.00 92.88 105 ARG A N 1
ATOM 825 C CA . ARG A 1 105 ? 5.902 -6.702 1.103 1.00 92.88 105 ARG A CA 1
ATOM 826 C C . ARG A 1 105 ? 6.151 -8.168 0.768 1.00 92.88 105 ARG A C 1
ATOM 828 O O . ARG A 1 105 ? 6.405 -8.983 1.654 1.00 92.88 105 ARG A O 1
ATOM 835 N N . GLN A 1 106 ? 6.060 -8.497 -0.508 1.00 88.69 106 GLN A N 1
ATOM 836 C CA . GLN A 1 106 ? 6.433 -9.799 -1.029 1.00 88.69 106 GLN A CA 1
ATOM 837 C C . GLN A 1 106 ? 7.848 -9.705 -1.586 1.00 88.69 106 GLN A C 1
ATOM 839 O O . GLN A 1 106 ? 8.167 -8.752 -2.288 1.00 88.69 106 GLN A O 1
ATOM 844 N N . HIS A 1 107 ? 8.675 -10.687 -1.252 1.00 79.12 107 HIS A N 1
ATOM 845 C CA . HIS A 1 107 ? 9.969 -10.884 -1.891 1.00 79.12 107 HIS A CA 1
ATOM 846 C C . HIS A 1 107 ? 9.814 -11.913 -3.003 1.00 79.12 107 HIS A C 1
ATOM 848 O O . HIS A 1 107 ? 9.094 -12.908 -2.829 1.00 79.12 107 HIS A O 1
ATOM 854 N N . GLU A 1 108 ? 10.470 -11.683 -4.138 1.00 65.00 108 GLU A N 1
ATOM 855 C CA . GLU A 1 108 ? 10.603 -12.729 -5.142 1.00 65.00 108 GLU A CA 1
ATOM 856 C C . GLU A 1 108 ? 11.539 -13.819 -4.595 1.00 65.00 108 GLU A C 1
ATOM 858 O O . GLU A 1 108 ? 12.529 -13.543 -3.920 1.00 65.00 108 GLU A O 1
ATOM 863 N N . PHE A 1 109 ? 11.191 -15.088 -4.813 1.00 66.00 109 PHE A N 1
ATOM 864 C CA . PHE A 1 109 ? 12.042 -16.189 -4.373 1.00 66.00 109 PHE A CA 1
ATOM 865 C C . PHE A 1 109 ? 13.310 -16.222 -5.233 1.00 66.00 109 PHE A C 1
ATOM 867 O O . PHE A 1 109 ? 13.242 -16.608 -6.401 1.00 66.00 109 PHE A O 1
ATOM 874 N N . ASP A 1 110 ? 14.455 -15.861 -4.651 1.00 66.44 110 ASP A N 1
ATOM 875 C CA . ASP A 1 110 ? 15.765 -16.041 -5.275 1.00 66.44 110 ASP A CA 1
ATOM 876 C C . ASP A 1 110 ? 16.391 -17.382 -4.827 1.00 66.44 110 ASP A C 1
ATOM 878 O O . ASP A 1 110 ? 16.859 -17.512 -3.688 1.00 66.44 110 ASP A O 1
ATOM 882 N N . PRO A 1 111 ? 16.438 -18.407 -5.703 1.00 67.38 111 PRO A N 1
ATOM 883 C CA . PRO A 1 111 ? 17.011 -19.709 -5.363 1.00 67.38 111 PRO A CA 1
ATOM 884 C C . PRO A 1 111 ? 18.518 -19.656 -5.066 1.00 67.38 111 PRO A C 1
ATOM 886 O O . PRO A 1 111 ? 19.047 -20.571 -4.427 1.00 67.38 111 PRO A O 1
ATOM 889 N N . TYR A 1 112 ? 19.229 -18.626 -5.529 1.00 71.56 112 TYR A N 1
ATOM 890 C CA . TYR A 1 112 ? 20.663 -18.485 -5.299 1.00 71.56 112 TYR A CA 1
ATOM 891 C C . TYR A 1 112 ? 20.957 -17.860 -3.938 1.00 71.56 112 TYR A C 1
ATOM 893 O O . TYR A 1 112 ? 21.902 -18.293 -3.280 1.00 71.56 112 TYR A O 1
ATOM 901 N N . GLU A 1 113 ? 20.133 -16.919 -3.469 1.00 65.06 113 GLU A N 1
ATOM 902 C CA . GLU A 1 113 ? 20.298 -16.300 -2.147 1.00 65.06 113 GLU A CA 1
ATOM 903 C C . GLU A 1 113 ? 20.220 -17.348 -1.018 1.00 65.06 113 GLU A C 1
ATOM 905 O O . GLU A 1 113 ? 21.051 -17.363 -0.105 1.00 65.06 113 GLU A O 1
ATOM 910 N N . GLU A 1 114 ? 19.291 -18.306 -1.124 1.00 60.38 114 GLU A N 1
ATOM 911 C CA . GLU A 1 114 ? 19.215 -19.445 -0.201 1.00 60.38 114 GLU A CA 1
ATOM 912 C C . GLU A 1 114 ? 20.444 -20.364 -0.280 1.00 60.38 114 GLU A C 1
ATOM 914 O O . GLU A 1 114 ? 20.918 -20.848 0.753 1.00 60.38 114 GLU A O 1
ATOM 919 N N . MET A 1 115 ? 20.961 -20.628 -1.486 1.00 59.97 115 MET A N 1
ATOM 920 C CA . MET A 1 115 ? 22.162 -21.453 -1.649 1.00 59.97 115 MET A CA 1
ATOM 921 C C . MET A 1 115 ? 23.394 -20.786 -1.037 1.00 59.97 115 MET A C 1
ATOM 923 O O . MET A 1 115 ? 24.170 -21.468 -0.372 1.00 59.97 115 MET A O 1
ATOM 927 N N . PHE A 1 116 ? 23.555 -19.468 -1.174 1.00 59.78 116 PHE A N 1
ATOM 928 C CA . PHE A 1 116 ? 24.661 -18.751 -0.536 1.00 59.78 116 PHE A CA 1
ATOM 929 C C . PHE A 1 116 ? 24.602 -18.820 0.996 1.00 59.78 116 PHE A C 1
ATOM 931 O O . PHE A 1 116 ? 25.641 -19.012 1.625 1.00 59.78 116 PHE A O 1
ATOM 938 N N . ARG A 1 117 ? 23.407 -18.756 1.603 1.00 59.00 117 ARG A N 1
ATOM 939 C CA . ARG A 1 117 ? 23.242 -18.927 3.061 1.00 59.00 117 ARG A CA 1
ATOM 940 C C . ARG A 1 117 ? 23.563 -20.347 3.537 1.00 59.00 117 ARG A C 1
ATOM 942 O O . ARG A 1 117 ? 24.066 -20.508 4.641 1.00 59.00 117 ARG A O 1
ATOM 949 N N . LYS A 1 118 ? 23.293 -21.370 2.718 1.00 57.66 118 LYS A N 1
ATOM 950 C CA . LYS A 1 118 ? 23.545 -22.788 3.051 1.00 57.66 118 LYS A CA 1
ATOM 951 C C . LYS A 1 118 ? 25.006 -23.225 2.879 1.00 57.66 118 LYS A C 1
ATOM 953 O O . LYS A 1 118 ? 25.373 -24.261 3.413 1.00 57.66 118 LYS A O 1
ATOM 958 N N .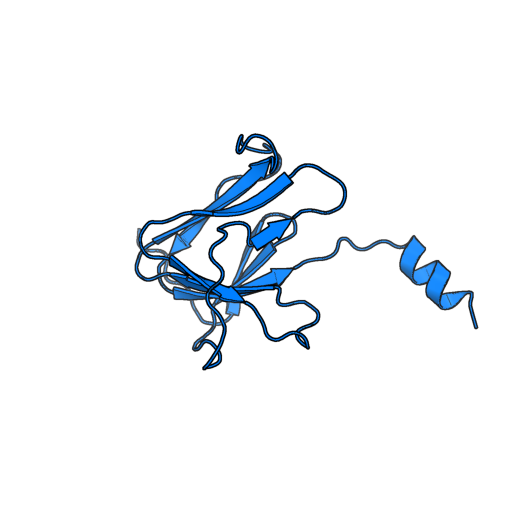 VAL A 1 119 ? 25.819 -22.478 2.129 1.00 59.56 119 VAL A N 1
ATOM 959 C CA . VAL A 1 119 ? 27.234 -22.813 1.854 1.00 59.56 119 VAL A CA 1
ATOM 960 C C . VAL A 1 119 ? 28.202 -22.155 2.855 1.00 59.56 119 VAL A C 1
ATOM 962 O O . VAL A 1 119 ? 29.385 -22.477 2.864 1.00 59.56 119 VAL A O 1
ATOM 965 N N . GLN A 1 120 ? 27.721 -21.249 3.713 1.00 55.22 120 GLN A N 1
ATOM 966 C CA . GLN A 1 120 ? 28.534 -20.598 4.751 1.00 55.22 120 GLN A CA 1
ATOM 967 C C . GLN A 1 120 ? 28.616 -21.363 6.088 1.00 55.22 120 GLN A C 1
ATOM 969 O O . GLN A 1 120 ? 29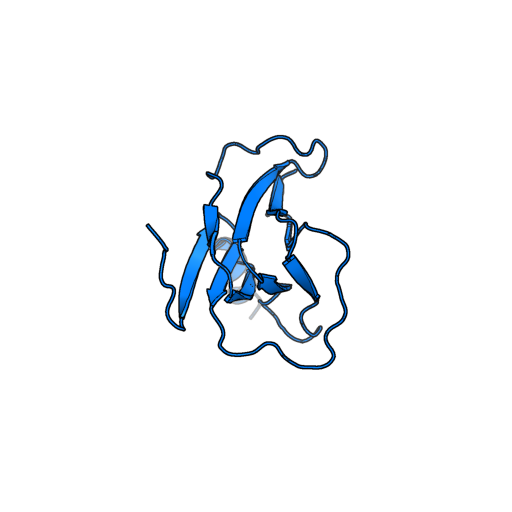.088 -20.779 7.064 1.00 55.22 120 GLN A O 1
ATOM 974 N N . ASP A 1 121 ? 28.202 -22.632 6.134 1.00 46.75 121 ASP A N 1
ATOM 975 C CA . ASP A 1 121 ? 28.374 -23.529 7.293 1.00 46.75 121 ASP A CA 1
ATOM 976 C C . ASP A 1 121 ? 29.408 -24.628 6.985 1.00 46.75 121 ASP A C 1
ATOM 978 O O . ASP A 1 121 ? 29.302 -25.254 5.901 1.00 46.75 121 ASP A O 1
#

Organism: NCBI:txid1070528

Sequence (121 aa):
MKLKFKKGDCVRQGDVLLEKVDDIPSNLKKHESRLLVAGEGRDHGHFIEGEDVEVLEAPSNSEFISHYLDVKKYATLEHNQISTGAPAKEHHTIPIPGNKYKVIRQHEFDPYEEMFRKVQD

pLDDT: mean 86.51, std 13.08, range [44.62, 97.62]